Protein AF-A0A7I8KRV6-F1 (afdb_monomer_lite)

Secondary structure (DSSP, 8-state):
-PPP---------HHHHSPPPPPHHHHHHHHHHHHHHHHHS-HHHHHHHHHS---TT---------------------------------------

Radius of gyration: 27.06 Å; chains: 1; bounding box: 63×76×50 Å

Organism: Spirodela intermedia (NCBI:txid51605)

Structure (mmCIF, N/CA/C/O backbone):
data_AF-A0A7I8KRV6-F1
#
_entry.id   AF-A0A7I8KRV6-F1
#
loop_
_atom_site.group_PDB
_atom_site.id
_atom_site.type_symbol
_atom_site.label_atom_id
_atom_site.label_alt_id
_atom_site.label_comp_id
_atom_site.label_asym_id
_atom_site.label_entity_id
_atom_site.label_seq_id
_atom_site.pdbx_PDB_ins_code
_atom_site.Cartn_x
_atom_site.Cartn_y
_atom_site.Cartn_z
_atom_site.occupancy
_atom_site.B_iso_or_equiv
_atom_site.auth_seq_id
_atom_site.auth_comp_id
_atom_site.auth_asym_id
_atom_site.auth_atom_id
_atom_site.pdbx_PDB_model_num
ATOM 1 N N . MET A 1 1 ? 55.056 17.895 -14.817 1.00 50.22 1 MET A N 1
ATOM 2 C CA . MET A 1 1 ? 54.067 17.771 -13.723 1.00 50.22 1 MET A CA 1
ATOM 3 C C . MET A 1 1 ? 52.830 17.070 -14.278 1.00 50.22 1 MET A C 1
ATOM 5 O O . MET A 1 1 ? 52.316 17.514 -15.295 1.00 50.22 1 MET A O 1
ATOM 9 N N . LYS A 1 2 ? 52.431 15.923 -13.711 1.00 58.41 2 LYS A N 1
ATOM 10 C CA . LYS A 1 2 ? 51.281 15.116 -14.165 1.00 58.41 2 LYS A CA 1
ATOM 11 C C . LYS A 1 2 ? 50.044 15.575 -13.386 1.00 58.41 2 LYS A C 1
ATOM 13 O O . LYS A 1 2 ? 50.052 15.499 -12.163 1.00 58.41 2 LYS A O 1
ATOM 18 N N . MET A 1 3 ? 49.015 16.055 -14.080 1.00 62.84 3 MET A N 1
ATOM 19 C CA . MET A 1 3 ? 47.749 16.432 -13.445 1.00 62.84 3 MET A CA 1
ATOM 20 C C . MET A 1 3 ? 46.956 15.171 -13.077 1.00 62.84 3 MET A C 1
ATOM 22 O O . MET A 1 3 ? 46.887 14.257 -13.906 1.00 62.84 3 MET A O 1
ATOM 26 N N . PRO A 1 4 ? 46.365 15.091 -11.871 1.00 62.31 4 PRO A N 1
ATOM 27 C CA . PRO A 1 4 ? 45.504 13.978 -11.507 1.00 62.31 4 PRO A CA 1
ATOM 28 C C . PRO A 1 4 ? 44.281 13.987 -12.428 1.00 62.31 4 PRO A C 1
ATOM 30 O O . PRO A 1 4 ? 43.514 14.948 -12.467 1.00 62.31 4 PRO A O 1
ATOM 33 N N . SER A 1 5 ? 44.138 12.924 -13.219 1.00 62.75 5 SER A N 1
ATOM 34 C CA . SER A 1 5 ? 42.966 12.679 -14.052 1.00 62.75 5 SER A CA 1
ATOM 35 C C . SER A 1 5 ? 41.739 12.623 -13.151 1.00 62.75 5 SER A C 1
ATOM 37 O O . SER A 1 5 ? 41.655 11.744 -12.291 1.00 62.75 5 SER A O 1
ATOM 39 N N . GLY A 1 6 ? 40.828 13.579 -13.338 1.00 63.66 6 GLY A N 1
ATOM 40 C CA . GLY A 1 6 ? 39.586 13.680 -12.584 1.00 63.66 6 GLY A CA 1
ATOM 41 C C . GLY A 1 6 ? 38.869 12.337 -12.531 1.00 63.66 6 GLY A C 1
ATOM 42 O O . GLY A 1 6 ? 38.725 11.654 -13.548 1.00 63.66 6 GLY A O 1
ATOM 43 N N . SER A 1 7 ? 38.458 11.956 -11.326 1.00 67.00 7 SER A N 1
ATOM 44 C CA . SER A 1 7 ? 37.585 10.823 -11.054 1.00 67.00 7 SER A CA 1
ATOM 45 C C . SER A 1 7 ? 36.445 10.815 -12.073 1.00 67.00 7 SER A C 1
ATOM 47 O O . SER A 1 7 ? 35.650 11.750 -12.163 1.00 67.00 7 SER A O 1
ATOM 49 N N . LYS A 1 8 ? 36.422 9.776 -12.910 1.00 70.19 8 LYS A N 1
ATOM 50 C CA . LYS A 1 8 ? 35.452 9.602 -13.989 1.00 70.19 8 LYS A CA 1
ATOM 51 C C . LYS A 1 8 ? 34.058 9.543 -13.361 1.00 70.19 8 LYS A C 1
ATOM 53 O O . LYS A 1 8 ? 33.704 8.538 -12.758 1.00 70.19 8 LYS A O 1
ATOM 58 N N . ILE A 1 9 ? 33.289 10.627 -13.466 1.00 75.88 9 ILE A N 1
ATOM 59 C CA . ILE A 1 9 ? 31.882 10.640 -13.055 1.00 75.88 9 ILE A CA 1
ATOM 60 C C . ILE A 1 9 ? 31.167 9.593 -13.911 1.00 75.88 9 ILE A C 1
ATOM 62 O O . ILE A 1 9 ? 31.006 9.778 -15.121 1.00 75.88 9 ILE A O 1
ATOM 66 N N . GLU A 1 10 ? 30.775 8.476 -13.299 1.00 77.88 10 GLU A N 1
ATOM 67 C CA . GLU A 1 10 ? 29.939 7.479 -13.957 1.00 77.88 10 GLU A CA 1
ATOM 68 C C . GLU A 1 10 ? 28.563 8.097 -14.208 1.00 77.88 10 GLU A C 1
ATOM 70 O O . GLU A 1 10 ? 27.762 8.307 -13.292 1.00 77.88 10 GLU A O 1
ATOM 75 N N . ARG A 1 11 ? 28.297 8.437 -15.472 1.00 77.50 11 ARG A N 1
ATOM 76 C CA . ARG A 1 11 ? 26.960 8.841 -15.896 1.00 77.50 11 ARG A CA 1
ATOM 77 C C . ARG A 1 11 ? 26.082 7.596 -15.896 1.00 77.50 11 ARG A C 1
ATOM 79 O O . ARG A 1 11 ? 26.231 6.742 -16.761 1.00 77.50 11 ARG A O 1
ATOM 86 N N . ARG A 1 12 ? 25.188 7.517 -14.917 1.00 79.88 12 ARG A N 1
ATOM 87 C CA . ARG A 1 12 ? 24.051 6.593 -14.921 1.00 79.88 12 ARG A CA 1
ATOM 88 C C . ARG A 1 12 ? 22.885 7.241 -15.649 1.00 79.88 12 ARG A C 1
ATOM 90 O O . ARG A 1 12 ? 22.714 8.459 -15.547 1.00 79.88 12 ARG A O 1
ATOM 97 N N . SER A 1 13 ? 22.120 6.449 -16.390 1.00 77.19 13 SER A N 1
ATOM 98 C CA . SER A 1 13 ? 20.914 6.949 -17.047 1.00 77.19 13 SER A CA 1
ATOM 99 C C . SER A 1 13 ? 19.858 7.298 -15.986 1.00 77.19 13 SER A C 1
ATOM 101 O O . SER A 1 13 ? 19.817 6.682 -14.920 1.00 77.19 13 SER A O 1
ATOM 103 N N . SER A 1 14 ? 19.023 8.314 -16.227 1.00 80.69 14 SER A N 1
ATOM 104 C CA . SER A 1 14 ? 18.014 8.743 -15.239 1.00 80.69 14 SER A CA 1
ATOM 105 C C . SER A 1 14 ? 17.051 7.613 -14.860 1.00 80.69 14 SER A C 1
ATOM 107 O O . SER A 1 14 ? 16.707 7.485 -13.690 1.00 80.69 14 SER A O 1
ATOM 109 N N . VAL A 1 15 ? 16.742 6.717 -15.805 1.00 81.94 15 VAL A N 1
ATOM 110 C CA . VAL A 1 15 ? 15.865 5.554 -15.592 1.00 81.94 15 VAL A CA 1
ATOM 111 C C . VAL A 1 15 ? 16.395 4.573 -14.535 1.00 81.94 15 VAL A C 1
ATOM 113 O O . VAL A 1 15 ? 15.616 3.937 -13.837 1.00 81.94 15 VAL A O 1
ATOM 116 N N . GLU A 1 16 ? 17.714 4.468 -14.346 1.00 81.00 16 GLU A N 1
ATOM 11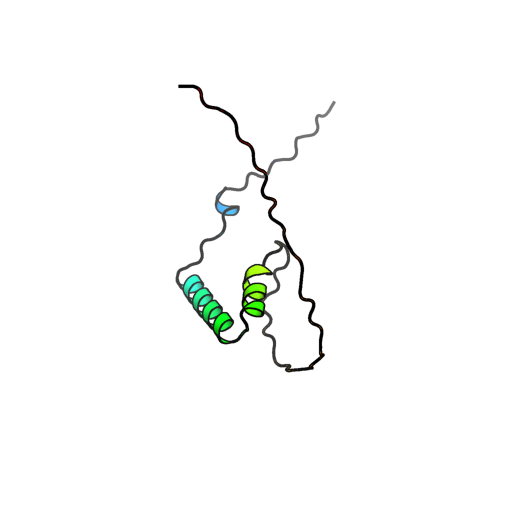7 C CA . GLU A 1 16 ? 18.312 3.606 -13.309 1.00 81.00 16 GLU A CA 1
ATOM 118 C C . GLU A 1 16 ? 18.172 4.188 -11.897 1.00 81.00 16 GLU A C 1
ATOM 120 O O . GLU A 1 16 ? 18.356 3.476 -10.909 1.00 81.00 16 GLU A O 1
ATOM 125 N N . ARG A 1 17 ? 17.907 5.494 -11.794 1.00 79.81 17 ARG A N 1
ATOM 126 C CA . ARG A 1 17 ? 17.720 6.203 -10.522 1.00 79.81 17 ARG A CA 1
ATOM 127 C C . ARG A 1 17 ? 16.251 6.344 -10.148 1.00 79.81 17 ARG A C 1
ATOM 129 O O . ARG A 1 17 ? 15.955 6.705 -9.012 1.00 79.81 17 ARG A O 1
ATOM 136 N N . GLU A 1 18 ? 15.352 6.103 -11.093 1.00 84.81 18 GLU A N 1
ATOM 137 C CA . GLU A 1 18 ? 13.923 6.250 -10.883 1.00 84.81 18 GLU A CA 1
ATOM 138 C C . GLU A 1 18 ? 13.360 5.069 -10.079 1.00 84.81 18 GLU A C 1
ATOM 140 O O . GLU A 1 18 ? 13.770 3.916 -10.267 1.00 84.81 18 GLU A O 1
ATOM 145 N N . PRO A 1 19 ? 12.413 5.327 -9.164 1.00 80.38 19 PRO A N 1
ATOM 146 C CA . PRO A 1 19 ? 11.697 4.260 -8.489 1.00 80.38 19 PRO A CA 1
ATOM 147 C C . PRO A 1 19 ? 10.902 3.457 -9.523 1.00 80.38 19 PRO A C 1
ATOM 149 O O . PRO A 1 19 ? 10.132 4.007 -10.312 1.00 80.38 19 PRO A O 1
ATOM 152 N N . LYS A 1 20 ? 11.077 2.133 -9.514 1.00 84.25 20 LYS A N 1
ATOM 153 C CA . LYS A 1 20 ? 10.301 1.250 -10.387 1.00 84.25 20 LYS A CA 1
ATOM 154 C C . LYS A 1 20 ? 8.829 1.315 -9.994 1.00 84.25 20 LYS A C 1
ATOM 156 O O . LYS A 1 20 ? 8.484 1.161 -8.825 1.00 84.25 20 LYS A O 1
ATOM 161 N N . THR A 1 21 ? 7.972 1.524 -10.987 1.00 88.25 21 THR A N 1
ATOM 162 C CA . THR A 1 21 ? 6.521 1.456 -10.797 1.00 88.25 21 THR A CA 1
ATOM 163 C C . THR A 1 21 ? 6.105 -0.005 -10.66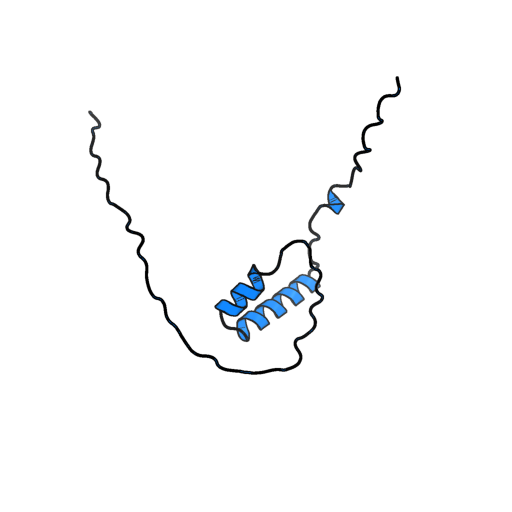7 1.00 88.25 21 THR A C 1
ATOM 165 O O . THR A 1 21 ? 6.548 -0.840 -11.455 1.00 88.25 21 THR A O 1
ATOM 168 N N . LEU A 1 22 ? 5.263 -0.311 -9.679 1.00 91.31 22 LEU A N 1
ATOM 169 C CA . LEU A 1 22 ? 4.689 -1.645 -9.519 1.00 91.31 22 LEU A CA 1
ATOM 170 C C . LEU A 1 22 ? 3.774 -1.980 -10.701 1.00 91.31 22 LEU A C 1
ATOM 172 O O . LEU A 1 22 ? 3.011 -1.137 -11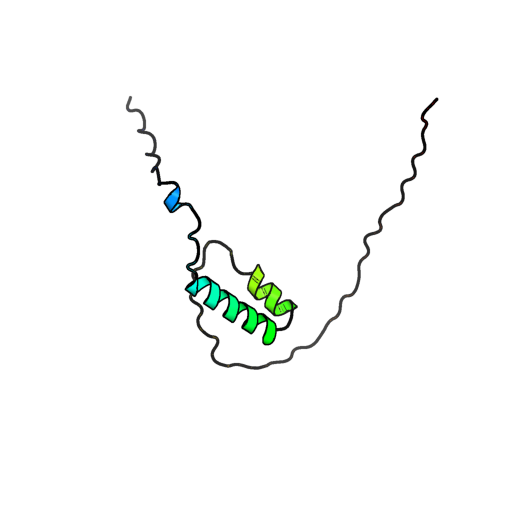.178 1.00 91.31 22 LEU A O 1
ATOM 176 N N . THR A 1 23 ? 3.808 -3.232 -11.141 1.00 95.38 23 THR A N 1
ATOM 177 C CA . THR A 1 23 ? 2.814 -3.778 -12.067 1.00 95.38 23 THR A CA 1
ATOM 178 C C . THR A 1 23 ? 1.435 -3.835 -11.406 1.00 95.38 23 THR A C 1
ATOM 180 O O . THR A 1 23 ? 1.298 -3.815 -10.181 1.00 95.38 23 THR A O 1
ATOM 183 N N . THR A 1 24 ? 0.375 -3.952 -12.211 1.00 95.25 24 THR A N 1
ATOM 184 C CA . THR A 1 24 ? -0.998 -4.064 -11.690 1.00 95.25 24 THR A CA 1
ATOM 185 C C . THR A 1 24 ? -1.167 -5.251 -10.741 1.00 95.25 24 THR A C 1
ATOM 187 O O . THR A 1 24 ? -1.850 -5.122 -9.729 1.00 95.25 24 THR A O 1
ATOM 190 N N . GLN A 1 25 ? -0.524 -6.384 -11.036 1.00 95.94 25 GLN A N 1
ATOM 191 C CA . GLN A 1 25 ? -0.571 -7.569 -10.182 1.00 95.94 25 GLN A CA 1
ATOM 192 C C . GLN A 1 25 ? 0.111 -7.312 -8.834 1.00 95.94 25 GLN A C 1
ATOM 194 O O . GLN A 1 25 ? -0.476 -7.580 -7.791 1.00 95.94 25 GLN A O 1
ATOM 199 N N . GLU A 1 26 ? 1.316 -6.739 -8.837 1.00 94.75 26 GLU A N 1
ATOM 200 C CA . GLU A 1 26 ? 2.036 -6.405 -7.602 1.00 94.75 26 GLU A CA 1
ATOM 201 C C . GLU A 1 26 ? 1.256 -5.401 -6.750 1.00 94.75 26 GLU A C 1
ATOM 203 O O . GLU A 1 26 ? 1.186 -5.546 -5.531 1.00 94.75 26 GLU A O 1
ATOM 208 N N . LEU A 1 27 ? 0.610 -4.420 -7.388 1.00 95.19 27 LEU A N 1
ATOM 209 C CA . LEU A 1 27 ? -0.242 -3.456 -6.699 1.00 95.19 27 LEU A CA 1
ATOM 210 C C . LEU A 1 27 ? -1.449 -4.136 -6.033 1.00 95.19 27 LEU A C 1
ATOM 212 O O . LEU A 1 27 ? -1.785 -3.812 -4.895 1.00 95.19 27 LEU A O 1
ATOM 216 N N . GLN A 1 28 ? -2.096 -5.080 -6.722 1.00 97.25 28 GLN A N 1
ATOM 217 C CA . GLN A 1 28 ? -3.212 -5.852 -6.167 1.00 97.25 28 GLN A CA 1
ATOM 218 C C . GLN A 1 28 ? -2.761 -6.707 -4.981 1.00 97.25 28 GLN A C 1
ATOM 220 O O . GLN A 1 28 ? -3.378 -6.639 -3.919 1.00 97.25 28 GLN A O 1
ATOM 225 N N . CYS A 1 29 ? -1.644 -7.424 -5.117 1.00 95.88 29 CYS A N 1
ATOM 226 C CA . CYS A 1 29 ? -1.069 -8.209 -4.027 1.00 95.88 29 CYS A CA 1
ATOM 227 C C . CYS A 1 29 ? -0.717 -7.331 -2.815 1.00 95.88 29 CYS A C 1
ATOM 229 O O . CYS A 1 29 ? -1.073 -7.665 -1.684 1.00 95.88 29 CYS A O 1
ATOM 231 N N . ALA A 1 30 ? -0.076 -6.179 -3.034 1.00 94.75 30 ALA A N 1
ATOM 232 C CA . ALA A 1 30 ? 0.256 -5.239 -1.964 1.00 94.75 30 ALA A CA 1
ATOM 233 C C . ALA A 1 30 ? -1.003 -4.704 -1.266 1.00 94.75 30 ALA A C 1
ATOM 235 O O . ALA A 1 30 ? -1.047 -4.606 -0.039 1.00 94.75 30 ALA A O 1
ATOM 236 N N . ARG A 1 31 ? -2.055 -4.406 -2.037 1.00 97.19 31 ARG A N 1
ATOM 237 C CA . ARG A 1 31 ? -3.346 -3.958 -1.507 1.00 97.19 31 ARG A CA 1
ATOM 238 C C . ARG A 1 31 ? -3.994 -5.018 -0.622 1.00 97.19 31 ARG A C 1
ATOM 240 O O . ARG A 1 31 ? -4.473 -4.689 0.461 1.00 97.19 31 ARG A O 1
ATOM 247 N N . GLU A 1 32 ? -4.031 -6.266 -1.071 1.00 97.75 32 GLU A N 1
ATOM 248 C CA . GLU A 1 32 ? -4.605 -7.370 -0.299 1.00 97.75 32 GLU A CA 1
ATOM 249 C C . GLU A 1 32 ? -3.831 -7.608 1.001 1.00 97.75 32 GLU A C 1
ATOM 251 O O . GLU A 1 32 ? -4.443 -7.697 2.068 1.00 97.75 32 GLU A O 1
ATOM 256 N N . GLY A 1 33 ? -2.496 -7.593 0.936 1.00 95.75 33 GLY A N 1
ATOM 257 C CA . GLY A 1 33 ? -1.639 -7.678 2.119 1.00 95.75 33 GLY A CA 1
ATOM 258 C C . GLY A 1 33 ? -1.876 -6.528 3.103 1.00 95.75 33 GLY A C 1
ATOM 259 O O . GLY A 1 33 ? -2.017 -6.757 4.304 1.00 95.75 33 GLY A O 1
ATOM 260 N N . ALA A 1 34 ? -2.017 -5.296 2.606 1.00 96.12 34 ALA A N 1
ATOM 261 C CA . ALA A 1 34 ? -2.305 -4.140 3.452 1.00 96.12 34 ALA A CA 1
ATOM 262 C C . ALA A 1 34 ? -3.661 -4.264 4.167 1.00 96.12 34 ALA A C 1
ATOM 264 O O . ALA A 1 34 ? -3.767 -3.980 5.360 1.00 96.12 34 ALA A O 1
ATOM 265 N N . ILE A 1 35 ? -4.694 -4.743 3.467 1.00 97.56 35 ILE A N 1
ATOM 266 C CA . ILE A 1 35 ? -6.010 -5.002 4.067 1.00 97.56 35 ILE A CA 1
ATOM 267 C C . ILE A 1 35 ? -5.908 -6.073 5.156 1.00 97.56 35 ILE A C 1
ATOM 269 O O . ILE A 1 35 ? -6.544 -5.938 6.200 1.00 97.56 35 ILE A O 1
ATOM 273 N N . GLN A 1 36 ? -5.123 -7.128 4.933 1.00 97.12 36 GLN A N 1
ATOM 274 C CA . GLN A 1 36 ? -4.928 -8.174 5.932 1.00 97.12 36 GLN A CA 1
ATOM 275 C C . GLN A 1 36 ? -4.281 -7.615 7.201 1.00 97.12 36 GLN A C 1
ATOM 277 O O . GLN A 1 36 ? -4.812 -7.841 8.284 1.00 97.12 36 GLN A O 1
ATOM 282 N N . ILE A 1 37 ? -3.220 -6.813 7.065 1.00 96.06 37 ILE A N 1
ATOM 283 C CA . ILE A 1 37 ? -2.542 -6.166 8.199 1.00 96.06 37 ILE A CA 1
ATOM 284 C C . ILE A 1 37 ? -3.529 -5.335 9.022 1.00 96.06 37 ILE A C 1
ATOM 286 O O . ILE A 1 37 ? -3.571 -5.474 10.242 1.00 96.06 37 ILE A O 1
ATOM 290 N N . LEU A 1 38 ? -4.362 -4.527 8.363 1.00 95.81 38 LEU A N 1
ATOM 291 C CA . LEU A 1 38 ? -5.362 -3.689 9.033 1.00 95.81 38 LEU A CA 1
ATOM 292 C C . LEU A 1 38 ? -6.466 -4.493 9.732 1.00 95.81 38 LEU A C 1
ATOM 294 O O . LEU A 1 38 ? -7.090 -3.994 10.662 1.00 95.81 38 LEU A O 1
ATOM 298 N N . ARG A 1 39 ? -6.746 -5.717 9.274 1.00 96.69 39 ARG A N 1
ATOM 299 C CA . ARG A 1 39 ? -7.768 -6.586 9.873 1.00 96.69 39 ARG A CA 1
ATOM 300 C C . ARG A 1 39 ? -7.251 -7.371 11.070 1.00 96.69 39 ARG A C 1
ATOM 302 O O . ARG A 1 39 ? -8.043 -7.701 11.946 1.00 96.69 39 ARG A O 1
ATOM 309 N N . THR A 1 40 ? -5.970 -7.729 11.073 1.00 97.31 40 THR A N 1
ATOM 310 C CA . THR A 1 40 ? -5.402 -8.650 12.067 1.00 97.31 40 THR A CA 1
ATOM 311 C C . THR A 1 40 ? -4.629 -7.961 13.182 1.00 97.31 40 THR A C 1
ATOM 313 O O . THR A 1 40 ? -4.397 -8.592 14.206 1.00 97.31 40 THR A O 1
ATOM 316 N N . ASN A 1 41 ? -4.213 -6.708 12.993 1.00 95.06 41 ASN A N 1
ATOM 317 C CA . ASN A 1 41 ? -3.381 -5.975 13.948 1.00 95.06 41 ASN A CA 1
ATOM 318 C C . ASN A 1 41 ? -4.136 -4.776 14.526 1.00 95.06 41 ASN A C 1
ATOM 320 O O . ASN A 1 41 ? -5.098 -4.288 13.926 1.00 95.06 41 ASN A O 1
ATOM 324 N N . THR A 1 42 ? -3.680 -4.272 15.674 1.00 96.56 42 THR A N 1
ATOM 325 C CA . THR A 1 42 ? -4.190 -2.993 16.186 1.00 96.56 42 THR A CA 1
ATOM 326 C C . THR A 1 42 ? -3.728 -1.836 15.302 1.00 96.56 42 THR A C 1
ATOM 328 O O . THR A 1 42 ? -2.812 -1.972 14.485 1.00 96.56 42 THR A O 1
ATOM 331 N N . LEU A 1 43 ? -4.357 -0.669 15.459 1.00 94.12 43 LEU A N 1
ATOM 332 C CA . LEU A 1 43 ? -3.994 0.518 14.688 1.00 94.12 43 LEU A CA 1
ATOM 333 C C . LEU A 1 43 ? -2.523 0.898 14.905 1.00 94.12 43 LEU A C 1
ATOM 335 O O . LEU A 1 43 ? -1.822 1.207 13.949 1.00 94.12 43 LEU A O 1
ATOM 339 N N . GLU A 1 44 ? -2.046 0.842 16.147 1.00 94.94 44 GLU A N 1
ATOM 340 C CA . GLU A 1 44 ? -0.674 1.186 16.518 1.00 94.94 44 GLU A CA 1
ATOM 341 C C . GLU A 1 44 ? 0.329 0.237 15.856 1.00 94.94 44 GLU A C 1
ATOM 343 O O . GLU A 1 44 ? 1.342 0.677 15.315 1.00 94.94 44 GLU A O 1
ATOM 348 N N . GLU A 1 45 ? 0.031 -1.063 15.855 1.00 92.38 45 GLU A N 1
ATOM 349 C CA . GLU A 1 45 ? 0.846 -2.074 15.182 1.00 92.38 45 GLU A CA 1
ATOM 350 C C . GLU A 1 45 ? 0.858 -1.889 13.670 1.00 92.38 45 GLU A C 1
ATOM 352 O O . GLU A 1 45 ? 1.928 -1.899 13.063 1.00 92.38 45 GLU A O 1
ATOM 357 N N . ALA A 1 46 ? -0.304 -1.658 13.061 1.00 94.56 46 ALA A N 1
ATOM 358 C CA . ALA A 1 46 ? -0.395 -1.398 11.632 1.00 94.56 46 ALA A CA 1
ATOM 359 C C . ALA A 1 46 ? 0.389 -0.136 11.237 1.00 94.56 46 ALA A C 1
ATOM 361 O O . ALA A 1 46 ? 1.124 -0.154 10.251 1.00 94.56 46 ALA A O 1
ATOM 362 N N . VAL A 1 47 ? 0.293 0.942 12.023 1.00 94.25 47 VAL A N 1
ATOM 363 C CA . VAL A 1 47 ? 1.060 2.176 11.797 1.00 94.25 47 VAL A CA 1
ATOM 364 C C . VAL A 1 47 ? 2.557 1.898 11.861 1.00 94.25 47 VAL A C 1
ATOM 366 O O . VAL A 1 47 ? 3.271 2.324 10.954 1.00 94.25 47 VAL A O 1
ATOM 369 N N . ARG A 1 48 ? 3.041 1.142 12.855 1.00 93.62 48 ARG A N 1
ATOM 370 C CA . ARG A 1 48 ? 4.455 0.740 12.910 1.00 93.62 48 ARG A CA 1
ATOM 371 C C . ARG A 1 48 ? 4.861 -0.035 11.661 1.00 93.62 48 ARG A C 1
ATOM 373 O O . ARG A 1 48 ? 5.822 0.338 11.002 1.00 93.62 48 ARG A O 1
ATOM 380 N N . ILE A 1 49 ? 4.076 -1.034 11.261 1.00 90.81 49 ILE A N 1
ATOM 381 C CA . ILE A 1 49 ? 4.363 -1.854 10.077 1.00 90.81 49 ILE A CA 1
ATOM 382 C C . ILE A 1 49 ? 4.429 -1.016 8.795 1.00 90.81 49 ILE A C 1
ATOM 384 O O . ILE A 1 49 ? 5.266 -1.299 7.950 1.00 90.81 49 ILE A O 1
ATOM 388 N N . PHE A 1 50 ? 3.589 0.007 8.619 1.00 90.62 50 PHE A N 1
ATOM 389 C CA . PHE A 1 50 ? 3.616 0.830 7.402 1.00 90.62 50 PHE A CA 1
ATOM 390 C C . PHE A 1 50 ? 4.641 1.967 7.427 1.00 90.62 50 PHE A C 1
ATOM 392 O O . PHE A 1 50 ? 4.997 2.468 6.363 1.00 90.62 50 PHE A O 1
ATOM 399 N N . THR A 1 51 ? 5.097 2.396 8.606 1.00 88.81 51 THR A N 1
ATOM 400 C CA . THR A 1 51 ? 5.952 3.589 8.743 1.00 88.81 51 THR A CA 1
ATOM 401 C C . THR A 1 51 ? 7.384 3.284 9.174 1.00 88.81 51 THR A C 1
ATOM 403 O O . THR A 1 51 ? 8.282 4.057 8.855 1.00 88.81 51 THR A O 1
ATOM 406 N N . GLU A 1 52 ? 7.633 2.161 9.852 1.00 84.19 52 GLU A N 1
ATOM 407 C CA . GLU A 1 52 ? 8.980 1.767 10.287 1.00 84.19 52 GLU A CA 1
ATOM 408 C C . GLU A 1 52 ? 9.785 1.081 9.173 1.00 84.19 52 GLU A C 1
ATOM 410 O O . GLU A 1 52 ? 11.015 1.004 9.245 1.00 84.19 52 GLU A O 1
ATOM 415 N N . VAL A 1 53 ? 9.137 0.639 8.090 1.00 59.84 53 VAL A N 1
ATOM 416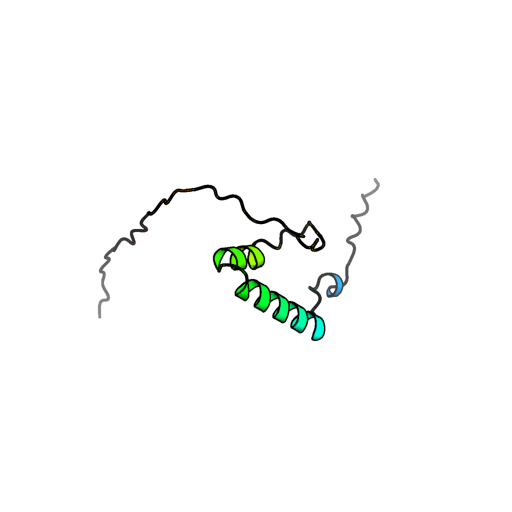 C CA . VAL A 1 53 ? 9.851 0.279 6.861 1.00 59.84 53 VAL A CA 1
ATOM 417 C C . VAL A 1 53 ? 10.307 1.558 6.177 1.00 59.84 53 VAL A C 1
ATOM 419 O O . VAL A 1 53 ? 9.498 2.243 5.561 1.00 59.84 53 VAL A O 1
ATOM 422 N N . GLN A 1 54 ? 11.612 1.841 6.273 1.00 59.38 54 GLN A N 1
ATOM 423 C CA . GLN A 1 54 ? 12.503 2.187 5.150 1.00 59.38 54 GLN A CA 1
ATOM 424 C C . GLN A 1 54 ? 13.684 3.056 5.619 1.00 59.38 54 GLN A C 1
ATOM 426 O O . GLN A 1 54 ? 13.792 4.233 5.283 1.00 59.38 54 GLN A O 1
ATOM 431 N N . SER A 1 55 ? 14.643 2.451 6.333 1.00 50.00 55 SER A N 1
ATOM 432 C CA . SER A 1 55 ? 16.034 2.879 6.154 1.00 50.00 55 SER A CA 1
ATOM 433 C C . SER A 1 55 ? 16.551 2.210 4.867 1.00 50.00 55 SER A C 1
ATOM 435 O O . SER A 1 55 ? 16.348 1.006 4.671 1.00 50.00 55 SER A O 1
ATOM 437 N N . PRO A 1 56 ? 17.148 2.954 3.922 1.00 51.28 56 PRO A N 1
ATOM 438 C CA . PRO A 1 56 ? 17.648 2.376 2.682 1.00 51.28 56 PRO A CA 1
ATOM 439 C C . PRO A 1 56 ? 18.933 1.594 2.991 1.00 51.28 56 PRO A C 1
ATOM 441 O O . PRO A 1 56 ? 20.027 2.146 2.934 1.00 51.28 56 PRO A O 1
ATOM 444 N N . GLY A 1 57 ? 18.815 0.318 3.372 1.00 55.44 57 GLY A N 1
ATOM 445 C CA . GLY A 1 57 ? 20.002 -0.491 3.675 1.00 55.44 57 GLY A CA 1
ATOM 446 C C . GLY A 1 57 ? 19.798 -1.962 4.034 1.00 55.44 57 GLY A C 1
ATOM 447 O O . GLY A 1 57 ? 20.738 -2.735 3.877 1.00 55.44 57 GLY A O 1
ATOM 448 N N . THR A 1 58 ? 18.613 -2.398 4.465 1.00 45.06 58 THR A N 1
ATOM 449 C CA . THR A 1 58 ? 18.399 -3.797 4.874 1.00 45.06 58 THR A CA 1
ATOM 450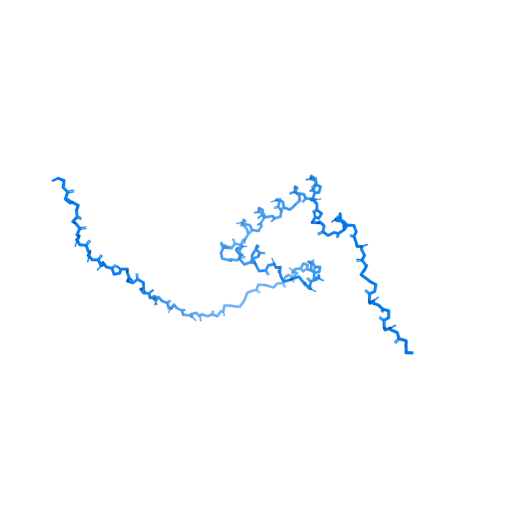 C C . THR A 1 58 ? 17.305 -4.457 4.037 1.00 45.06 58 THR A C 1
ATOM 452 O O . THR A 1 58 ? 16.122 -4.412 4.355 1.00 45.06 58 THR A O 1
ATOM 455 N N . SER A 1 59 ? 17.703 -5.118 2.944 1.00 50.41 59 SER A N 1
ATOM 456 C CA . SER A 1 59 ? 16.872 -6.170 2.342 1.00 50.41 59 SER A CA 1
ATOM 457 C C . SER A 1 59 ? 16.822 -7.353 3.306 1.00 50.41 59 SER A C 1
ATOM 459 O O . SER A 1 59 ? 17.618 -8.280 3.202 1.00 50.41 59 SER A O 1
ATOM 461 N N . SER A 1 60 ? 15.909 -7.311 4.271 1.00 47.12 60 SER A N 1
ATOM 462 C CA . SER A 1 60 ? 15.470 -8.523 4.949 1.00 47.12 60 SER A CA 1
ATOM 463 C C . SER A 1 60 ? 14.255 -9.026 4.191 1.00 47.12 60 SER A C 1
ATOM 465 O O . SER A 1 60 ? 13.188 -8.419 4.251 1.00 47.12 60 SER A O 1
ATOM 467 N N . ALA A 1 61 ? 14.431 -10.118 3.448 1.00 47.50 61 ALA A N 1
ATOM 468 C CA . ALA A 1 61 ? 13.315 -10.902 2.945 1.00 47.50 61 ALA A CA 1
ATOM 469 C C . ALA A 1 61 ? 12.340 -11.157 4.104 1.00 47.50 61 ALA A C 1
ATOM 471 O O . ALA A 1 61 ? 12.777 -11.428 5.224 1.00 47.50 61 ALA A O 1
ATOM 472 N N . PHE A 1 62 ? 11.041 -11.032 3.839 1.00 49.19 62 PHE A N 1
ATOM 473 C CA . PHE A 1 62 ? 9.986 -11.393 4.778 1.00 49.19 62 PHE A CA 1
ATOM 474 C C . PHE A 1 62 ? 10.120 -12.883 5.122 1.00 49.19 62 PHE A C 1
ATOM 476 O O . PHE A 1 62 ? 9.535 -13.740 4.463 1.00 49.19 62 PHE A O 1
ATOM 483 N N . SER A 1 63 ? 10.919 -13.215 6.135 1.00 43.22 63 SER A N 1
ATOM 484 C CA . SER A 1 63 ? 10.819 -14.501 6.800 1.00 43.22 63 SER A CA 1
ATOM 485 C C . SER A 1 63 ? 9.520 -14.471 7.596 1.00 43.22 63 SER A C 1
ATOM 487 O O . SER A 1 63 ? 9.346 -13.677 8.520 1.00 43.22 63 SER A O 1
ATOM 489 N N . SER A 1 64 ? 8.561 -15.296 7.175 1.00 46.16 64 SER A N 1
ATOM 490 C CA . SER A 1 64 ? 7.309 -15.504 7.897 1.00 46.16 64 SER A CA 1
ATOM 491 C C . SER A 1 64 ? 7.589 -15.779 9.378 1.00 46.16 64 SER A C 1
ATOM 493 O O . SER A 1 64 ? 8.355 -16.701 9.673 1.00 46.16 64 SER A O 1
ATOM 495 N N . PRO A 1 65 ? 6.954 -15.063 10.323 1.00 48.66 65 PRO A N 1
ATOM 496 C CA . PRO A 1 65 ? 7.001 -15.466 11.716 1.00 48.66 65 PRO A CA 1
ATOM 497 C C . PRO A 1 65 ? 6.093 -16.688 11.904 1.00 48.66 65 PRO A C 1
ATOM 499 O O . PRO A 1 65 ? 4.881 -16.584 12.087 1.00 48.66 65 PRO A O 1
ATOM 502 N N . ALA A 1 66 ? 6.698 -17.873 11.833 1.00 49.66 66 ALA A N 1
ATOM 503 C CA . ALA A 1 66 ? 6.114 -19.095 12.357 1.00 49.66 66 ALA A CA 1
ATOM 504 C C . ALA A 1 66 ? 6.071 -19.003 13.893 1.00 49.66 66 ALA A C 1
ATOM 506 O O . ALA A 1 66 ? 7.106 -19.038 14.546 1.00 49.66 66 ALA A O 1
ATOM 507 N N . GLY A 1 67 ? 4.857 -18.866 14.431 1.00 51.75 67 GLY A N 1
ATOM 508 C CA . GLY A 1 67 ? 4.432 -19.315 15.760 1.00 51.75 67 GLY A CA 1
ATOM 509 C C . GLY A 1 67 ? 5.244 -18.878 16.985 1.00 51.75 67 GLY A C 1
ATOM 510 O O . GLY A 1 67 ? 6.165 -19.577 17.384 1.00 51.75 67 GLY A O 1
ATOM 511 N N . ALA A 1 68 ? 4.772 -17.845 17.689 1.00 42.41 68 ALA A N 1
ATOM 512 C CA . ALA A 1 68 ? 4.779 -17.810 19.157 1.00 42.41 68 ALA A CA 1
ATOM 513 C C . ALA A 1 68 ? 3.854 -16.695 19.677 1.00 42.41 68 ALA A C 1
ATOM 515 O O . ALA A 1 68 ? 4.052 -15.517 19.401 1.00 42.41 68 ALA A O 1
ATOM 516 N N . SER A 1 69 ? 2.846 -17.090 20.447 1.00 43.22 69 SER A N 1
ATOM 517 C CA . SER A 1 69 ? 2.050 -16.241 21.342 1.00 43.22 69 SER A CA 1
ATOM 518 C C . SER A 1 69 ? 2.450 -16.595 22.791 1.00 43.22 69 SER A C 1
ATOM 520 O O . SER A 1 69 ? 3.138 -17.596 22.990 1.00 43.22 69 SER A O 1
ATOM 522 N N . PRO A 1 70 ? 1.932 -15.926 23.829 1.00 61.53 70 PRO A N 1
ATOM 523 C CA . PRO A 1 70 ? 2.224 -14.568 24.275 1.00 61.53 70 PRO A CA 1
ATOM 524 C C . PRO A 1 70 ? 2.884 -14.594 25.672 1.00 61.53 70 PRO A C 1
ATOM 526 O O . PRO A 1 70 ? 2.631 -15.497 26.469 1.00 61.53 70 PRO A O 1
ATOM 529 N N . VAL A 1 71 ? 3.663 -13.573 26.040 1.00 47.56 71 VAL A N 1
ATOM 530 C CA . VAL A 1 71 ? 3.961 -13.328 27.461 1.00 47.56 71 VAL A CA 1
ATOM 531 C C . VAL A 1 71 ? 3.597 -11.898 27.823 1.00 47.56 71 VAL A C 1
ATOM 533 O O . VAL A 1 71 ? 4.147 -10.927 27.309 1.00 47.56 71 VAL A O 1
ATOM 536 N N . ALA A 1 72 ? 2.587 -11.800 28.680 1.00 51.06 72 ALA A N 1
ATOM 537 C CA . ALA A 1 72 ? 2.142 -10.575 29.307 1.00 51.06 72 ALA A CA 1
ATOM 538 C C . ALA A 1 72 ? 3.275 -9.963 30.143 1.00 51.06 72 ALA A C 1
ATOM 540 O O . ALA A 1 72 ? 3.915 -10.663 30.926 1.00 51.06 72 ALA A O 1
ATOM 541 N N . SER A 1 73 ? 3.467 -8.650 30.045 1.00 56.66 73 SER A N 1
ATOM 542 C CA . SER A 1 73 ? 4.102 -7.888 31.117 1.00 56.66 73 SER A CA 1
ATOM 543 C C . SER A 1 73 ? 3.487 -6.493 31.197 1.00 56.66 73 SER A C 1
ATOM 545 O O . SER A 1 73 ? 3.332 -5.794 30.199 1.00 56.66 73 SER A O 1
ATOM 547 N N . ASN A 1 74 ? 3.040 -6.170 32.403 1.00 56.59 74 ASN A N 1
ATOM 548 C CA . ASN A 1 74 ? 2.149 -5.080 32.775 1.00 56.59 74 ASN A CA 1
ATOM 549 C C . ASN A 1 74 ? 2.818 -3.693 32.788 1.00 56.59 74 ASN A C 1
ATOM 551 O O . ASN A 1 74 ? 3.961 -3.595 33.214 1.00 56.59 74 ASN A O 1
ATOM 555 N N . ARG A 1 75 ? 1.977 -2.659 32.557 1.00 54.16 75 ARG A N 1
ATOM 556 C CA . ARG A 1 75 ? 1.990 -1.285 33.138 1.00 54.16 75 ARG A CA 1
ATOM 557 C C . ARG A 1 75 ? 3.199 -0.388 32.766 1.00 54.16 75 ARG A C 1
ATOM 559 O O . ARG A 1 75 ? 4.326 -0.834 32.742 1.00 54.16 75 ARG A O 1
ATOM 566 N N . GLU A 1 76 ? 3.060 0.899 32.439 1.00 47.84 76 GLU A N 1
ATOM 567 C CA . GLU A 1 76 ? 2.324 1.958 33.139 1.00 47.84 76 GLU A CA 1
ATOM 568 C C . GLU A 1 76 ? 1.862 3.092 32.208 1.00 47.84 76 GLU A C 1
ATOM 570 O O . GLU A 1 76 ? 2.485 3.413 31.199 1.00 47.84 76 GLU A O 1
ATOM 575 N N . ALA A 1 77 ? 0.756 3.724 32.602 1.00 52.34 77 ALA A N 1
ATOM 576 C CA . ALA A 1 77 ? 0.251 4.958 32.028 1.00 52.34 77 ALA A CA 1
ATOM 577 C C . ALA A 1 77 ? 1.136 6.149 32.427 1.00 52.34 77 ALA A C 1
ATOM 579 O O . ALA A 1 77 ? 1.369 6.364 33.613 1.00 52.34 77 ALA A O 1
ATOM 580 N N . PHE A 1 78 ? 1.513 6.985 31.458 1.00 50.84 78 PHE A N 1
ATOM 581 C CA . PHE A 1 78 ? 1.873 8.379 31.717 1.00 50.84 78 PHE A CA 1
ATOM 582 C C . PHE A 1 78 ? 1.064 9.293 30.803 1.00 50.84 78 PHE A C 1
ATOM 584 O O . PHE A 1 78 ? 1.379 9.542 29.643 1.00 50.84 78 PHE A O 1
ATOM 591 N N . THR A 1 79 ? -0.038 9.773 31.365 1.00 59.53 79 THR A N 1
ATOM 592 C CA . THR A 1 79 ? -0.773 10.936 30.884 1.00 59.53 79 THR A CA 1
ATOM 593 C C . THR A 1 79 ? 0.050 12.210 31.066 1.00 59.53 79 THR A C 1
ATOM 595 O O . THR A 1 79 ? 0.728 12.355 32.084 1.00 59.53 79 THR A O 1
ATOM 598 N N . SER A 1 80 ? -0.211 13.182 30.185 1.00 48.25 80 SER A N 1
ATOM 599 C CA . SER A 1 80 ? 0.054 14.629 30.304 1.00 48.25 80 SER A CA 1
ATOM 600 C C . SER A 1 80 ? 1.348 15.129 29.657 1.00 48.25 80 SER A C 1
ATOM 602 O O . SER A 1 80 ? 2.433 14.804 30.113 1.00 48.25 80 SER A O 1
ATOM 604 N N . SER A 1 81 ? 1.243 16.079 28.720 1.00 50.84 81 SER A N 1
ATOM 605 C CA . SER A 1 81 ? 1.499 17.476 29.097 1.00 50.84 81 SER A CA 1
ATOM 606 C C . SER A 1 81 ? 1.088 18.491 28.023 1.00 50.84 81 SER A C 1
ATOM 608 O O . SER A 1 81 ? 1.120 18.242 26.823 1.00 50.84 81 SER A O 1
ATOM 610 N N . LYS A 1 82 ? 0.670 19.646 28.534 1.00 59.47 82 LYS A N 1
ATOM 611 C CA . LYS A 1 82 ? 0.069 20.824 27.904 1.00 59.47 82 LYS A CA 1
ATOM 612 C C . LYS A 1 82 ? 0.924 21.442 26.791 1.00 59.47 82 LYS A C 1
ATOM 614 O O . LYS A 1 82 ? 2.125 21.619 26.970 1.00 59.47 82 LYS A O 1
ATOM 619 N N . ARG A 1 83 ? 0.277 21.976 25.746 1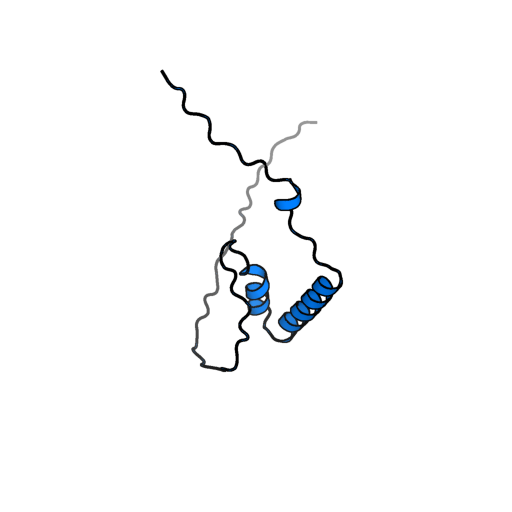.00 56.84 83 ARG A N 1
ATOM 620 C CA . ARG A 1 83 ? 0.801 23.147 25.024 1.00 56.84 83 ARG A CA 1
ATOM 621 C C . ARG A 1 83 ? -0.182 24.304 25.138 1.00 56.84 83 ARG A C 1
ATOM 623 O O . ARG A 1 83 ? -1.179 24.379 24.428 1.00 56.84 83 ARG A O 1
ATOM 630 N N . SER A 1 84 ? 0.110 25.166 26.100 1.00 53.88 84 SER A N 1
ATOM 631 C CA . SER A 1 84 ? -0.449 26.502 26.258 1.00 53.88 84 SER A CA 1
ATOM 632 C C . SER A 1 84 ? -0.230 27.286 24.960 1.00 53.88 84 SER A C 1
ATOM 634 O O . SER A 1 84 ? 0.913 27.448 24.542 1.00 53.88 84 SER A O 1
ATOM 636 N N . SER A 1 85 ? -1.299 27.741 24.306 1.00 63.16 85 SER A N 1
ATOM 637 C CA . SER A 1 85 ? -1.204 28.762 23.259 1.00 63.16 85 SER A CA 1
ATOM 638 C C . SER A 1 85 ? -1.596 30.084 23.893 1.00 63.16 85 SER A C 1
ATOM 640 O O . SER A 1 85 ? -2.766 30.321 24.198 1.00 63.16 85 SER A O 1
ATOM 642 N N . GLU A 1 86 ? -0.585 30.895 24.157 1.00 64.88 86 GLU A N 1
ATOM 643 C CA . GLU A 1 86 ? -0.709 32.221 24.735 1.00 64.88 86 GLU A CA 1
ATOM 644 C C . GLU A 1 86 ? -1.516 33.126 23.799 1.00 64.88 86 GLU A C 1
ATOM 646 O O . GLU A 1 86 ? -1.344 33.129 22.579 1.00 64.88 86 GLU A O 1
ATOM 651 N N . ARG A 1 87 ? -2.455 33.864 24.392 1.00 60.47 87 ARG A N 1
ATOM 652 C CA . ARG A 1 87 ? -3.089 35.014 23.761 1.00 60.47 87 ARG A CA 1
ATOM 653 C C . ARG A 1 87 ? -2.103 36.163 23.892 1.00 60.47 87 ARG A C 1
ATOM 655 O O . ARG A 1 87 ? -1.857 36.592 25.015 1.00 60.47 87 ARG A O 1
ATOM 662 N N . GLU A 1 88 ? -1.615 36.696 22.781 1.00 62.38 88 GLU A N 1
ATOM 663 C CA . GLU A 1 88 ? -1.005 38.022 22.782 1.00 62.38 88 GLU A CA 1
ATOM 664 C C . GLU A 1 88 ? -1.867 38.973 21.952 1.00 62.38 88 GLU A C 1
ATOM 666 O O . GLU A 1 88 ? -2.085 38.820 20.751 1.00 62.38 88 GLU A O 1
ATOM 671 N N . THR A 1 89 ? -2.451 39.918 22.673 1.00 63.47 89 THR A N 1
ATOM 672 C CA . THR A 1 89 ? -3.186 41.078 22.193 1.00 63.47 89 THR A CA 1
ATOM 673 C C . THR A 1 89 ? -2.217 42.079 21.573 1.00 63.47 89 THR A C 1
ATOM 675 O O . THR A 1 89 ? -1.272 42.485 22.243 1.00 63.47 89 THR A O 1
ATOM 678 N N . SER A 1 90 ? -2.490 42.583 20.369 1.00 64.38 90 SER A N 1
ATOM 679 C CA . SER A 1 90 ? -1.906 43.858 19.942 1.00 64.38 90 SER A CA 1
ATOM 680 C C . SER A 1 90 ? -2.874 44.638 19.061 1.00 64.38 90 SER A C 1
ATOM 682 O O . SER A 1 90 ? -3.147 44.294 17.914 1.00 64.38 90 SER A O 1
ATOM 684 N N . ALA A 1 91 ? -3.431 45.687 19.659 1.00 65.88 91 ALA A N 1
ATOM 685 C CA . ALA A 1 91 ? -4.178 46.734 18.992 1.00 65.88 91 ALA A CA 1
ATOM 686 C C . ALA A 1 91 ? -3.202 47.770 18.418 1.00 65.88 91 ALA A C 1
ATOM 688 O O . ALA A 1 91 ? -2.361 48.281 19.154 1.00 65.88 91 ALA A O 1
ATOM 689 N N . ARG A 1 92 ? -3.358 48.136 17.141 1.00 59.41 92 ARG A N 1
ATOM 690 C CA . ARG A 1 92 ? -3.047 49.474 16.596 1.00 59.41 92 ARG A CA 1
ATOM 691 C C . ARG A 1 92 ? -3.498 49.521 15.133 1.00 59.41 92 ARG A C 1
ATOM 693 O O . ARG A 1 92 ? -2.994 48.791 14.298 1.00 59.41 92 ARG A O 1
ATOM 700 N N . SER A 1 93 ? -4.571 50.257 14.859 1.00 58.09 93 SER A N 1
ATOM 701 C CA . SER A 1 93 ? -4.497 51.637 14.354 1.00 58.09 93 SER A CA 1
ATOM 702 C C . SER A 1 93 ? -4.389 51.677 12.830 1.00 58.09 93 SER A C 1
ATOM 704 O O . SER A 1 93 ? -3.293 51.748 12.285 1.00 58.09 93 SER A O 1
ATOM 706 N N . LEU A 1 94 ? -5.540 51.700 12.158 1.00 66.44 94 LEU A N 1
ATOM 707 C CA . LEU A 1 94 ? -5.650 52.234 10.805 1.00 66.44 94 LEU A CA 1
ATOM 708 C C . LEU A 1 94 ? -6.507 53.494 10.886 1.00 66.44 94 LEU A C 1
ATOM 710 O O . LEU A 1 94 ? -7.686 53.442 11.229 1.00 66.44 94 LEU A O 1
ATOM 714 N N . GLN A 1 95 ? -5.840 54.621 10.660 1.00 54.66 95 GLN A N 1
ATOM 715 C CA . GLN A 1 95 ? -6.456 55.904 10.361 1.00 54.66 95 GLN A CA 1
ATOM 716 C C . GLN A 1 95 ? -7.242 55.761 9.051 1.00 54.66 95 GLN A C 1
ATOM 718 O O . GLN A 1 95 ? -6.743 55.146 8.106 1.00 54.66 95 GLN A O 1
ATOM 723 N N . ALA A 1 96 ? -8.444 56.326 9.012 1.00 59.97 96 ALA A N 1
ATOM 724 C CA . ALA A 1 96 ? -9.212 56.591 7.803 1.00 59.97 96 ALA A CA 1
ATOM 725 C C . ALA A 1 96 ? -9.628 58.062 7.828 1.00 59.97 96 ALA A C 1
ATOM 727 O O . ALA A 1 96 ? -9.924 58.550 8.946 1.00 59.97 96 ALA A O 1
#

Sequence (96 aa):
MKMPSGSKIERRSSVEREPKTLTTQELQCAREGAIQILRTNTLEEAVRIFTEVQSPGTSSAFSSPAGASPVASNREAFTSSKRSSERETSARSLQA

Foldseek 3Di:
DDDPDPDPPPDDDVVVVDDDDDDPVRVVVVVVVLVVLPVPDDPVSSCCVVPVPDDPDDPDDPPDPDDDDDDDDDDDDDDDDDDDDDDDDDDDDDDD

pLDDT: mean 71.57, std 18.79, range [42.41, 97.75]